Protein AF-A0A5K1A2X4-F1 (afdb_monomer)

Nearest PDB structures (foldseek):
  6ts2-assembly1_A  TM=3.085E-01  e=1.830E-01  Thermochaetoides thermophila DSM 1495
  6ts2-assembly3_C  TM=2.972E-01  e=2.287E-01  Thermochaetoides thermophila DSM 1495
  6ts2-assembly4_D  TM=2.929E-01  e=3.022E-01  Thermochaetoides thermophila DSM 1495
  6ts2-assembly2_B  TM=3.036E-01  e=5.275E-01  Thermochaetoides thermophila DSM 1495
  5grf-assembly1_B  TM=4.310E-01  e=3.919E+00  Homo sapiens

InterPro domains:
  IPR027944 Sieve element occlusion, C-terminal [PF14577] (2-160)
  IPR039299 Protein SIEVE ELEMENT OCCLUSION [PTHR33232] (1-159)

Sequence (164 aa):
EDEKHVCLFGGLDMGWIEEFTKKLEEVMRVAETNIQMLYLGVPQPSTPTGTQQIIDTLSKERIGESKVDIGLIGFFWTRLECMLHSLMQIRKKSAVQDKVTLLLTRGSSGRGWALLLKGNGKWFQGDGSALLSQLADFKSWKNEIPTKGFIDAIDASYERYFKQ

Solvent-accessible surface area (backbone atoms only — not comparable to full-atom values): 9083 Å² total; per-residue (Å²): 128,85,75,58,28,39,32,43,30,29,31,73,44,61,70,57,49,56,53,44,53,54,40,49,51,54,48,26,65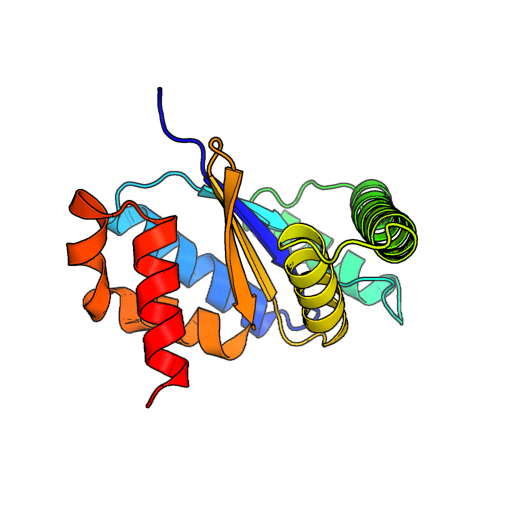,75,68,74,47,62,64,52,35,36,67,51,34,40,56,82,56,96,50,71,63,60,53,51,53,48,42,54,49,28,52,74,69,63,51,60,53,38,80,62,51,69,67,58,39,51,50,52,44,55,49,52,52,52,48,47,57,55,48,69,71,44,95,60,93,47,77,65,47,58,52,51,52,50,50,55,58,45,28,61,63,37,67,27,27,37,35,42,37,36,86,86,76,49,71,35,78,38,53,31,67,65,39,46,51,49,50,73,47,39,84,83,44,56,83,40,27,89,80,60,35,64,61,56,25,53,43,57,50,53,56,54,66,79,72,110

Radius of gyration: 15.8 Å; Cα contacts (8 Å, |Δi|>4): 212; chains: 1; bounding box: 40×31×40 Å

pLDDT: mean 86.55, std 9.82, range [42.47, 95.75]

Foldseek 3Di:
DQWEKEKEKAFLDLVLLVLLLVLVVVLCVVLVHDYQYDYLYAAPDPDPVSSVVSLVVCVVVVRGPSPDDNVNSNVVNVVLVVVLVVQVVPPDDDPSNVVSVVCNVLRHPRQMKMKMDTPVGQIDIDRRPLLSVLSVVCVVQSVCCVPQNDRRSSRVSSVVSVVD

Secondary structure (DSSP, 8-state):
----EEEEEE-S-HHHHHHHHHHHHHHHHHHT--EEEEE---SS-SSHHHHHHHHHHHHHHT-SS----HHHHHHHHHHHHHHHHHHHHSSS--HHHHHHHHHHHHHTTSS-EEEEEETTTEEEEEEHHHHHHHHHTHHHHGGGHHHH-HHHHHHHHHHHHTT-

Mean predicted aligned error: 5.49 Å

Structure (mmCIF, N/CA/C/O backbone):
data_AF-A0A5K1A2X4-F1
#
_entry.id   AF-A0A5K1A2X4-F1
#
loop_
_atom_site.group_PDB
_atom_site.id
_atom_site.type_symbol
_atom_site.label_atom_id
_atom_site.label_alt_id
_atom_site.label_comp_id
_atom_site.label_asym_id
_atom_site.label_entity_id
_atom_site.label_seq_id
_atom_site.pdbx_PDB_ins_code
_atom_site.Cartn_x
_atom_site.Cartn_y
_atom_site.Cartn_z
_atom_site.occupancy
_atom_site.B_iso_or_equiv
_atom_site.auth_seq_id
_atom_site.auth_comp_id
_atom_site.auth_asym_id
_atom_site.auth_atom_id
_atom_site.pdbx_PDB_model_num
ATOM 1 N N . GLU A 1 1 ? -9.091 -16.146 15.191 1.00 42.47 1 GLU A N 1
ATOM 2 C CA . GLU A 1 1 ? -7.758 -15.922 14.601 1.00 42.47 1 GLU A CA 1
ATOM 3 C C . GLU A 1 1 ? -7.619 -14.433 14.383 1.00 42.47 1 GLU A C 1
ATOM 5 O O . GLU A 1 1 ? -8.527 -13.857 13.794 1.00 42.47 1 GLU A O 1
ATOM 10 N N . ASP A 1 2 ? -6.564 -13.810 14.902 1.00 51.84 2 ASP A N 1
ATOM 11 C CA . ASP A 1 2 ? -6.290 -12.404 14.606 1.00 51.84 2 ASP A CA 1
ATOM 12 C C . ASP A 1 2 ? -6.122 -12.259 13.091 1.00 51.84 2 ASP A C 1
ATOM 14 O O . ASP A 1 2 ? -5.265 -12.909 12.484 1.00 51.84 2 ASP A O 1
ATOM 18 N N . GLU A 1 3 ? -6.994 -11.472 12.461 1.00 66.69 3 GLU A N 1
ATOM 19 C CA . GLU A 1 3 ? -6.970 -11.262 11.018 1.00 66.69 3 GLU A CA 1
ATOM 20 C C . GLU A 1 3 ? -5.670 -10.547 10.636 1.00 66.69 3 GLU A C 1
ATOM 22 O O . GLU A 1 3 ? -5.547 -9.329 10.763 1.00 66.69 3 GLU A O 1
ATOM 27 N N . LYS A 1 4 ? -4.676 -11.311 10.173 1.00 78.94 4 LYS A N 1
ATOM 28 C CA . LYS A 1 4 ? -3.405 -10.753 9.708 1.00 78.94 4 LYS A CA 1
ATOM 29 C C . LYS A 1 4 ? -3.635 -9.981 8.414 1.00 78.94 4 LYS A C 1
ATOM 31 O O . LYS A 1 4 ? -3.984 -10.567 7.384 1.00 78.94 4 LYS A O 1
ATOM 36 N N . HIS A 1 5 ? -3.426 -8.673 8.486 1.00 89.88 5 HIS A N 1
ATOM 37 C CA . HIS A 1 5 ? -3.414 -7.792 7.332 1.00 89.88 5 HIS A CA 1
ATOM 38 C C . HIS A 1 5 ? -1.967 -7.492 6.942 1.00 89.88 5 HIS A C 1
ATOM 40 O O . HIS A 1 5 ? -1.095 -7.338 7.797 1.00 89.88 5 HIS A O 1
ATOM 46 N N . VAL A 1 6 ? -1.713 -7.400 5.640 1.00 92.12 6 VAL A N 1
ATOM 47 C CA . VAL A 1 6 ? -0.402 -7.040 5.092 1.00 92.12 6 VAL A CA 1
ATOM 48 C C . VAL A 1 6 ? -0.580 -5.863 4.144 1.00 92.12 6 VAL A C 1
ATOM 50 O O . VAL A 1 6 ? -1.475 -5.879 3.305 1.00 92.12 6 VAL A O 1
ATOM 53 N N . CYS A 1 7 ? 0.267 -4.849 4.266 1.00 93.88 7 CYS A N 1
ATOM 54 C CA . CYS A 1 7 ? 0.373 -3.738 3.333 1.00 93.88 7 CYS A CA 1
ATOM 55 C C . CYS A 1 7 ? 1.686 -3.869 2.571 1.00 93.88 7 CYS A C 1
ATOM 57 O O . CYS A 1 7 ? 2.752 -3.674 3.146 1.00 93.88 7 CYS A O 1
ATOM 59 N N . LEU A 1 8 ? 1.619 -4.196 1.285 1.00 93.62 8 LEU A N 1
ATOM 60 C CA . LEU A 1 8 ? 2.763 -4.062 0.388 1.00 93.62 8 LEU A CA 1
ATOM 61 C C . LEU A 1 8 ? 2.710 -2.666 -0.218 1.00 93.62 8 LEU A C 1
ATOM 63 O O . LEU A 1 8 ? 1.673 -2.287 -0.751 1.00 93.62 8 LEU A O 1
ATOM 67 N N . PHE A 1 9 ? 3.786 -1.898 -0.160 1.00 93.94 9 PHE A N 1
ATOM 68 C CA . PHE A 1 9 ? 3.796 -0.539 -0.700 1.00 93.94 9 PHE A CA 1
ATOM 69 C C . PHE A 1 9 ? 5.126 -0.216 -1.364 1.00 93.94 9 PHE A C 1
ATOM 71 O O . PHE A 1 9 ? 6.130 -0.888 -1.135 1.00 93.94 9 PHE A O 1
ATOM 78 N N . GLY A 1 10 ? 5.152 0.816 -2.197 1.00 92.12 10 GLY A N 1
ATOM 79 C CA . GLY A 1 10 ? 6.381 1.216 -2.862 1.00 92.12 10 GLY A CA 1
ATOM 80 C C . GLY A 1 10 ? 6.243 2.489 -3.679 1.00 92.12 10 GLY A C 1
ATOM 81 O O . GLY A 1 10 ? 5.162 3.051 -3.795 1.00 92.12 10 GLY A O 1
ATOM 82 N N . GLY A 1 11 ? 7.356 2.966 -4.222 1.00 90.62 11 GLY A N 1
ATOM 83 C CA . GLY A 1 11 ? 7.480 4.262 -4.887 1.00 90.62 11 GLY A CA 1
ATOM 84 C C . GLY A 1 11 ? 8.915 4.767 -4.776 1.00 90.62 11 GLY A C 1
ATOM 85 O O . GLY A 1 11 ? 9.738 4.116 -4.141 1.00 90.62 11 GLY A O 1
ATOM 86 N N . LEU A 1 12 ? 9.225 5.902 -5.402 1.00 89.62 12 LEU A N 1
ATOM 87 C CA . LEU A 1 12 ? 10.534 6.562 -5.265 1.00 89.62 12 LEU A CA 1
ATOM 88 C C . LEU A 1 12 ? 10.442 7.924 -4.559 1.00 89.62 12 LEU A C 1
ATOM 90 O O . LEU A 1 12 ? 11.459 8.569 -4.324 1.00 89.62 12 LEU A O 1
ATOM 94 N N . ASP A 1 13 ? 9.228 8.359 -4.226 1.00 90.56 13 ASP A N 1
ATOM 95 C CA . ASP A 1 13 ? 8.967 9.598 -3.504 1.00 90.56 13 ASP A CA 1
ATOM 96 C C . ASP A 1 13 ? 8.993 9.339 -1.991 1.00 90.56 13 ASP A C 1
ATOM 98 O O . ASP A 1 13 ? 8.052 8.775 -1.431 1.00 90.56 13 ASP A O 1
ATOM 102 N N . MET A 1 14 ? 10.083 9.741 -1.331 1.00 89.00 14 MET A N 1
ATOM 103 C CA . MET A 1 14 ? 10.237 9.569 0.117 1.00 89.00 14 MET A CA 1
ATOM 104 C C . MET A 1 14 ? 9.195 10.369 0.912 1.00 89.00 14 MET A C 1
ATOM 106 O O . MET A 1 14 ? 8.684 9.867 1.908 1.00 89.00 14 MET A O 1
ATOM 110 N N . GLY A 1 15 ? 8.823 11.568 0.449 1.00 91.62 15 GLY A N 1
ATOM 111 C CA . GLY A 1 15 ? 7.817 12.386 1.127 1.00 91.62 15 GLY A CA 1
ATOM 112 C C . GLY A 1 15 ? 6.451 11.706 1.120 1.00 91.62 15 GLY A C 1
ATOM 113 O O . GLY A 1 15 ? 5.766 11.665 2.142 1.00 91.62 15 GLY A O 1
ATOM 114 N N . TRP A 1 16 ? 6.090 11.084 -0.007 1.00 93.38 16 TRP A N 1
ATOM 115 C CA . TRP A 1 16 ? 4.893 10.248 -0.070 1.00 93.38 16 TRP A CA 1
ATOM 116 C C . TRP A 1 16 ? 4.988 9.036 0.863 1.00 93.38 16 TRP A C 1
ATOM 118 O O . TRP A 1 16 ? 4.017 8.741 1.558 1.00 93.38 16 TRP A O 1
ATOM 128 N N . ILE A 1 17 ? 6.132 8.341 0.893 1.00 92.44 17 ILE A N 1
ATOM 129 C CA . ILE A 1 17 ? 6.324 7.152 1.737 1.00 92.44 17 ILE A CA 1
ATOM 130 C C . ILE A 1 17 ? 6.122 7.496 3.216 1.00 92.44 17 ILE A C 1
ATOM 132 O O . ILE A 1 17 ? 5.328 6.831 3.877 1.00 92.44 17 ILE A O 1
ATOM 136 N N . GLU A 1 18 ? 6.786 8.541 3.714 1.00 92.00 18 GLU A N 1
ATOM 137 C CA . GLU A 1 18 ? 6.687 8.978 5.112 1.00 92.00 18 GLU A CA 1
ATOM 138 C C . GLU A 1 18 ? 5.255 9.376 5.486 1.00 92.00 18 GLU A C 1
ATOM 140 O O . GLU A 1 18 ? 4.734 8.974 6.532 1.00 92.00 18 GLU A O 1
ATOM 145 N N . GLU A 1 19 ? 4.588 10.155 4.626 1.00 94.50 19 GLU A N 1
ATOM 146 C CA . GLU A 1 19 ? 3.218 10.593 4.889 1.00 94.50 19 GLU A CA 1
ATOM 147 C C . GLU A 1 19 ? 2.243 9.410 4.875 1.00 94.50 19 GLU A C 1
ATOM 149 O O . GLU A 1 19 ? 1.368 9.306 5.741 1.00 94.50 19 GLU A O 1
ATOM 154 N N . PHE A 1 20 ? 2.407 8.500 3.912 1.00 95.19 20 PHE A N 1
ATOM 155 C CA . PHE A 1 20 ? 1.582 7.309 3.773 1.00 95.19 20 PHE A CA 1
ATOM 156 C C . PHE A 1 20 ? 1.693 6.399 4.995 1.00 95.19 20 PHE A C 1
ATOM 158 O O . PHE A 1 20 ? 0.665 6.032 5.569 1.00 95.19 20 PHE A O 1
ATOM 165 N N . THR A 1 21 ? 2.911 6.053 5.419 1.00 94.06 21 THR A N 1
ATOM 166 C CA . THR A 1 21 ? 3.115 5.132 6.544 1.00 94.06 21 THR A CA 1
ATOM 167 C C . THR A 1 21 ? 2.610 5.735 7.843 1.00 94.06 21 THR A C 1
ATOM 169 O O . THR A 1 21 ? 1.889 5.065 8.579 1.00 94.06 21 THR A O 1
ATOM 172 N N . LYS A 1 22 ? 2.866 7.027 8.080 1.00 94.31 22 LYS A N 1
ATOM 173 C CA . LYS A 1 22 ? 2.354 7.731 9.260 1.00 94.31 22 LYS A CA 1
ATOM 174 C C . LYS A 1 22 ? 0.826 7.736 9.306 1.00 94.31 22 LYS A C 1
ATOM 176 O O . LYS A 1 22 ? 0.233 7.421 10.337 1.00 94.31 22 LYS A O 1
ATOM 181 N N . LYS A 1 23 ? 0.165 8.064 8.191 1.00 95.75 23 LYS A N 1
ATOM 182 C CA . LYS A 1 23 ? -1.304 8.046 8.129 1.00 95.75 23 LYS A CA 1
ATOM 183 C C . LYS A 1 23 ? -1.862 6.640 8.306 1.00 95.75 23 LYS A C 1
ATOM 185 O O . LYS A 1 23 ? -2.873 6.473 8.984 1.00 95.75 23 LYS A O 1
ATOM 190 N N . LEU A 1 24 ? -1.221 5.630 7.722 1.00 95.00 24 LEU A N 1
ATOM 191 C CA . LEU A 1 24 ? -1.661 4.250 7.883 1.00 95.00 24 LEU A CA 1
ATOM 192 C C . LEU A 1 24 ? -1.525 3.788 9.341 1.00 95.00 24 LEU A C 1
ATOM 194 O O . LEU A 1 24 ? -2.452 3.168 9.849 1.00 95.00 24 LEU A O 1
ATOM 198 N N . GLU A 1 25 ? -0.451 4.149 10.042 1.00 93.50 25 GLU A N 1
ATOM 199 C CA . GLU A 1 25 ? -0.281 3.875 11.477 1.00 93.50 25 GLU A CA 1
ATOM 200 C C . GLU A 1 25 ? -1.357 4.554 12.338 1.00 93.50 25 GLU A C 1
ATOM 202 O O . GLU A 1 25 ? -1.919 3.938 13.249 1.00 93.50 25 GLU A O 1
ATOM 207 N N . GLU A 1 26 ? -1.699 5.811 12.037 1.00 94.81 26 GLU A N 1
ATOM 208 C CA . GLU A 1 26 ? -2.797 6.518 12.707 1.00 94.81 26 GLU A CA 1
ATOM 209 C C . GLU A 1 26 ? -4.136 5.793 12.503 1.00 94.81 26 GLU A C 1
ATOM 211 O O . GLU A 1 26 ? -4.886 5.583 13.462 1.00 94.81 26 GLU A O 1
ATOM 216 N N . VAL A 1 27 ? -4.410 5.364 11.268 1.00 94.69 27 VAL A N 1
ATOM 217 C CA . VAL A 1 27 ? -5.592 4.571 10.912 1.00 94.69 27 VAL A CA 1
ATOM 218 C C . VAL A 1 27 ? -5.596 3.229 11.644 1.00 94.69 27 VAL A C 1
ATOM 220 O O . VAL A 1 27 ? -6.615 2.871 12.233 1.00 94.69 27 VAL A O 1
ATOM 223 N N . MET A 1 28 ? -4.468 2.515 11.672 1.00 91.94 28 MET A N 1
ATOM 224 C CA . MET A 1 28 ? -4.313 1.237 12.372 1.00 91.94 28 MET A CA 1
ATOM 225 C C . MET A 1 28 ? -4.642 1.358 13.857 1.00 91.94 28 MET A C 1
ATOM 227 O O . MET A 1 28 ? -5.390 0.542 14.393 1.00 91.94 28 MET A O 1
ATOM 231 N N . ARG A 1 29 ? -4.138 2.417 14.504 1.00 92.31 29 ARG A N 1
ATOM 232 C CA . ARG A 1 29 ? -4.387 2.688 15.922 1.00 92.31 29 ARG A CA 1
ATOM 233 C C . ARG A 1 29 ? -5.865 2.937 16.211 1.00 92.31 29 ARG A C 1
ATOM 235 O O . ARG A 1 29 ? -6.368 2.458 17.217 1.00 92.31 29 ARG A O 1
ATOM 242 N N . VAL A 1 30 ? -6.553 3.705 15.364 1.00 92.94 30 VAL A N 1
ATOM 243 C CA . VAL A 1 30 ? -7.971 4.049 15.580 1.00 92.94 30 VAL A CA 1
ATOM 244 C C . VAL A 1 30 ? -8.903 2.899 15.197 1.00 92.94 30 VAL A C 1
ATOM 246 O O . VAL A 1 30 ? -9.941 2.727 15.825 1.00 92.94 30 VAL A O 1
ATOM 249 N N . ALA A 1 31 ? -8.554 2.128 14.168 1.00 90.31 31 ALA A N 1
ATOM 250 C CA . ALA A 1 31 ? -9.322 0.969 13.723 1.00 90.31 31 ALA A CA 1
ATOM 251 C C . ALA A 1 31 ? -9.039 -0.302 14.541 1.00 90.31 31 ALA A C 1
ATOM 253 O O . ALA A 1 31 ? -9.646 -1.330 14.254 1.00 90.31 31 ALA A O 1
ATOM 254 N N . GLU A 1 32 ? -8.099 -0.246 15.493 1.00 89.88 32 GLU A N 1
ATOM 255 C CA . GLU A 1 32 ? -7.621 -1.397 16.273 1.00 89.88 32 GLU A CA 1
ATOM 256 C C . GLU A 1 32 ? -7.214 -2.581 15.374 1.00 89.88 32 GLU A C 1
ATOM 258 O O . GLU A 1 32 ? -7.456 -3.746 15.682 1.00 89.88 32 GLU A O 1
ATOM 263 N N . THR A 1 33 ? -6.593 -2.276 14.229 1.00 86.31 33 THR A N 1
ATOM 264 C CA . THR A 1 33 ? -6.152 -3.281 13.255 1.00 86.31 33 THR A CA 1
ATOM 265 C C . THR A 1 33 ? -4.636 -3.398 13.233 1.00 86.31 33 THR A C 1
ATOM 267 O O . THR A 1 33 ? -3.910 -2.410 13.354 1.00 86.31 33 THR A O 1
ATOM 270 N N . ASN A 1 34 ? -4.150 -4.622 13.047 1.00 87.81 34 ASN A N 1
ATOM 271 C CA . ASN A 1 34 ? -2.732 -4.905 12.905 1.00 87.81 34 ASN A CA 1
ATOM 272 C C . ASN A 1 34 ? -2.406 -5.177 11.431 1.00 87.81 34 ASN A C 1
ATOM 274 O O . ASN A 1 34 ? -2.836 -6.190 10.872 1.00 87.81 34 ASN A O 1
ATOM 278 N N . ILE A 1 35 ? -1.658 -4.262 10.811 1.00 90.94 35 ILE A N 1
ATOM 279 C CA . ILE A 1 35 ? -1.236 -4.337 9.414 1.00 90.94 35 ILE A CA 1
ATOM 280 C C . ILE A 1 35 ? 0.290 -4.345 9.369 1.00 90.94 35 ILE A C 1
ATOM 282 O O . ILE A 1 35 ? 0.945 -3.372 9.734 1.00 90.94 35 ILE A O 1
ATOM 286 N N . GLN A 1 36 ? 0.864 -5.436 8.874 1.00 90.69 36 GLN A N 1
ATOM 287 C CA . GLN A 1 36 ? 2.300 -5.534 8.638 1.00 90.69 36 GLN A CA 1
ATOM 288 C C . GLN A 1 36 ? 2.648 -4.799 7.341 1.00 90.69 36 GLN A C 1
ATOM 290 O O . GLN A 1 36 ? 2.165 -5.169 6.272 1.00 90.69 36 GLN A O 1
ATOM 295 N N . MET A 1 37 ? 3.464 -3.750 7.423 1.00 91.94 37 MET A N 1
ATOM 296 C CA . MET A 1 37 ? 3.863 -2.947 6.264 1.00 91.94 37 MET A CA 1
ATOM 297 C C . MET A 1 37 ? 5.191 -3.451 5.687 1.00 91.94 37 MET A C 1
ATOM 299 O O . MET A 1 37 ? 6.178 -3.500 6.414 1.00 91.94 37 MET A O 1
ATOM 303 N N . LEU A 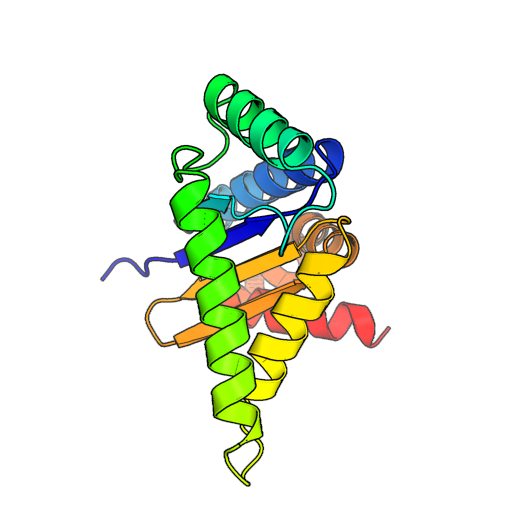1 38 ? 5.237 -3.781 4.394 1.00 91.31 38 LEU A N 1
ATOM 304 C CA . LEU A 1 38 ? 6.447 -4.184 3.672 1.00 91.31 38 LEU A CA 1
ATOM 305 C C . LEU A 1 38 ? 6.684 -3.280 2.461 1.00 91.31 38 LEU A C 1
ATOM 307 O O . LEU A 1 38 ? 5.833 -3.166 1.576 1.00 91.31 38 LEU A O 1
ATOM 311 N N . TYR A 1 39 ? 7.872 -2.685 2.405 1.00 91.75 39 TYR A N 1
ATOM 312 C CA . TYR A 1 39 ? 8.298 -1.873 1.272 1.00 91.75 39 TYR A CA 1
ATOM 313 C C . TYR A 1 39 ? 8.855 -2.753 0.145 1.00 91.75 39 TYR A C 1
ATOM 315 O O . TYR A 1 39 ? 9.767 -3.547 0.365 1.00 91.75 39 TYR A O 1
ATOM 323 N N . LEU A 1 40 ? 8.321 -2.587 -1.068 1.00 90.56 40 LEU A N 1
ATOM 324 C CA . LEU A 1 40 ? 8.696 -3.321 -2.283 1.00 90.56 40 LEU A CA 1
ATOM 325 C C . LEU A 1 40 ? 9.152 -2.401 -3.430 1.00 90.56 40 LEU A C 1
ATOM 327 O O . LEU A 1 40 ? 9.373 -2.871 -4.543 1.00 90.56 40 LEU A O 1
ATOM 331 N N . GLY A 1 41 ? 9.307 -1.096 -3.191 1.00 89.31 41 GLY A N 1
ATOM 332 C CA . GLY A 1 41 ? 9.837 -0.160 -4.187 1.00 89.31 41 GLY A CA 1
ATOM 333 C C . GLY A 1 41 ? 9.045 -0.121 -5.496 1.00 89.31 41 GLY A C 1
ATOM 334 O O . GLY A 1 41 ? 7.814 -0.086 -5.494 1.00 89.31 41 GLY A O 1
ATOM 335 N N . VAL A 1 42 ? 9.749 -0.086 -6.624 1.00 87.25 42 VAL A N 1
ATOM 336 C CA . VAL A 1 42 ? 9.152 -0.036 -7.968 1.00 87.25 42 VAL A CA 1
ATOM 337 C C . VAL A 1 42 ? 9.613 -1.230 -8.812 1.00 87.25 42 VAL A C 1
ATOM 339 O O . VAL A 1 42 ? 10.717 -1.733 -8.581 1.00 87.25 42 VAL A O 1
ATOM 342 N N . PRO A 1 43 ? 8.817 -1.684 -9.801 1.00 81.94 43 PRO A N 1
ATOM 343 C CA . PRO A 1 43 ? 9.272 -2.666 -10.777 1.00 81.94 43 PRO A CA 1
ATOM 344 C C . PRO A 1 43 ? 10.488 -2.118 -11.526 1.00 81.94 43 PRO A C 1
ATOM 346 O O . PRO A 1 43 ? 10.427 -0.991 -12.013 1.00 81.94 43 PRO A O 1
ATOM 349 N N . GLN A 1 44 ? 11.560 -2.912 -11.615 1.00 70.75 44 GLN A N 1
ATOM 350 C CA . GLN A 1 44 ? 12.773 -2.621 -12.396 1.00 70.75 44 GLN A CA 1
ATOM 351 C C . GLN A 1 44 ? 13.206 -1.140 -12.325 1.00 70.75 44 GLN A C 1
ATOM 353 O O . GLN A 1 44 ? 13.035 -0.395 -13.294 1.00 70.75 44 GLN A O 1
ATOM 358 N N . PRO A 1 45 ? 13.737 -0.673 -11.180 1.00 61.59 45 PRO A N 1
ATOM 359 C CA . PRO A 1 45 ? 14.080 0.733 -11.014 1.00 61.59 45 PRO A CA 1
ATOM 360 C C . PRO A 1 45 ? 15.103 1.167 -12.071 1.00 61.59 45 PRO A C 1
ATOM 362 O O . PRO A 1 45 ? 16.126 0.511 -12.267 1.00 61.59 45 PRO A O 1
ATOM 365 N N . SER A 1 46 ? 14.851 2.305 -12.725 1.00 56.34 46 SER A N 1
ATOM 366 C CA . SER A 1 46 ? 15.762 2.898 -13.719 1.00 56.34 46 SER A CA 1
ATOM 367 C C . SER A 1 46 ? 17.146 3.211 -13.138 1.00 56.34 46 SER A C 1
ATOM 369 O O . SER A 1 46 ? 18.134 3.245 -13.870 1.00 56.34 46 SER A O 1
ATOM 371 N N . THR A 1 47 ? 17.230 3.390 -11.816 1.00 58.38 47 THR A N 1
ATOM 372 C CA . THR A 1 47 ? 18.475 3.426 -11.049 1.00 58.38 47 THR A CA 1
ATOM 373 C C . THR A 1 47 ? 18.352 2.522 -9.811 1.00 58.38 47 THR A C 1
ATOM 375 O O . THR A 1 47 ? 17.533 2.790 -8.928 1.00 58.38 47 THR A O 1
ATOM 378 N N . PRO A 1 48 ? 19.175 1.462 -9.677 1.00 63.38 48 PRO A N 1
ATOM 379 C CA . PRO A 1 48 ? 19.172 0.598 -8.488 1.00 63.38 48 PRO A CA 1
ATOM 380 C C . PRO A 1 48 ? 19.380 1.374 -7.175 1.00 63.38 48 PRO A C 1
ATOM 382 O O . PRO A 1 48 ? 18.876 0.991 -6.120 1.00 63.38 48 PRO A O 1
ATOM 385 N N . THR A 1 49 ? 20.084 2.506 -7.255 1.00 65.75 49 THR A N 1
ATOM 386 C CA . THR A 1 49 ? 20.453 3.359 -6.124 1.00 65.75 49 THR A CA 1
ATOM 387 C C . THR A 1 49 ? 19.251 3.974 -5.407 1.00 65.75 49 THR A C 1
ATOM 389 O O . THR A 1 49 ? 19.281 4.081 -4.186 1.00 65.75 49 THR A O 1
ATOM 392 N N . GLY A 1 50 ? 18.182 4.347 -6.123 1.00 78.62 50 GLY A N 1
ATOM 393 C CA . GLY A 1 50 ? 17.038 5.039 -5.513 1.00 78.62 50 GLY A CA 1
ATOM 394 C C . GLY A 1 50 ? 16.245 4.152 -4.549 1.00 78.62 50 GLY A C 1
ATOM 395 O O . GLY A 1 50 ? 15.911 4.567 -3.445 1.00 78.62 50 GLY A O 1
ATOM 396 N N . THR A 1 51 ? 16.003 2.891 -4.926 1.00 81.94 51 THR A N 1
ATOM 397 C CA . THR A 1 51 ? 15.302 1.937 -4.046 1.00 81.94 51 THR A CA 1
ATOM 398 C C . THR A 1 51 ? 16.153 1.578 -2.827 1.00 81.94 51 THR A C 1
ATOM 400 O O . THR A 1 51 ? 15.620 1.533 -1.721 1.00 81.94 51 THR A O 1
ATOM 403 N N . GLN A 1 52 ? 17.467 1.387 -3.002 1.00 84.06 52 GLN A N 1
ATOM 404 C CA . GLN A 1 52 ? 18.370 1.087 -1.887 1.00 84.06 52 GLN A CA 1
ATOM 405 C C . GLN A 1 52 ? 18.454 2.245 -0.883 1.00 84.06 52 GLN A C 1
ATOM 407 O O . GLN A 1 52 ? 18.362 2.013 0.317 1.00 84.06 52 GLN A O 1
ATOM 412 N N . GLN A 1 53 ? 18.558 3.490 -1.359 1.00 86.56 53 GLN A N 1
ATOM 413 C CA . GLN A 1 53 ? 18.577 4.674 -0.492 1.00 86.56 53 GLN A CA 1
ATOM 414 C C . GLN A 1 53 ? 17.319 4.770 0.376 1.00 86.56 53 GLN A C 1
ATOM 416 O O . GLN A 1 53 ? 17.417 5.061 1.565 1.00 86.56 53 GLN A O 1
ATOM 421 N N . ILE A 1 54 ? 16.149 4.476 -0.195 1.00 88.44 54 ILE A N 1
ATOM 422 C CA . ILE A 1 54 ? 14.893 4.449 0.559 1.00 88.44 54 ILE A CA 1
ATOM 423 C C . ILE A 1 54 ? 14.917 3.331 1.608 1.00 88.44 54 ILE A C 1
ATOM 425 O O . ILE A 1 54 ? 14.606 3.593 2.764 1.00 88.44 54 ILE A O 1
ATOM 429 N N . ILE A 1 55 ? 15.337 2.109 1.254 1.00 86.81 55 ILE A N 1
ATOM 430 C CA . ILE A 1 55 ? 15.447 0.989 2.211 1.00 86.81 55 ILE A CA 1
ATOM 431 C C . ILE A 1 55 ? 16.359 1.353 3.391 1.00 86.81 55 ILE A C 1
ATOM 433 O O . ILE A 1 55 ? 16.021 1.073 4.547 1.00 86.81 55 ILE A O 1
ATOM 437 N N . ASP A 1 56 ? 17.490 2.001 3.111 1.00 87.00 56 ASP A N 1
ATOM 438 C CA . ASP A 1 56 ? 18.444 2.437 4.130 1.00 87.00 56 ASP A CA 1
ATOM 439 C C . ASP A 1 56 ? 17.823 3.481 5.070 1.00 87.00 56 ASP A C 1
ATOM 441 O O . ASP A 1 56 ? 18.019 3.409 6.287 1.00 87.00 56 ASP A O 1
ATOM 445 N N . THR A 1 57 ? 17.053 4.432 4.532 1.00 86.88 57 THR A N 1
ATOM 446 C CA . THR A 1 57 ? 16.326 5.439 5.322 1.00 86.88 57 THR A CA 1
ATOM 447 C C . THR A 1 57 ? 15.229 4.799 6.169 1.00 86.88 57 THR A C 1
ATOM 449 O O . THR A 1 57 ? 15.232 4.967 7.388 1.00 86.88 57 THR A O 1
ATOM 452 N N . LEU A 1 58 ? 14.364 3.969 5.575 1.00 86.62 58 LEU A N 1
ATOM 453 C CA . LEU A 1 58 ? 13.288 3.276 6.296 1.00 86.62 58 LEU A CA 1
ATOM 454 C C . LEU A 1 58 ? 13.835 2.403 7.433 1.00 86.62 58 LEU A C 1
ATOM 456 O O . LEU A 1 58 ? 13.248 2.340 8.511 1.00 86.62 58 LEU A O 1
ATOM 460 N N . SER A 1 59 ? 14.996 1.777 7.224 1.00 85.06 59 SER A N 1
ATOM 461 C CA . SER A 1 59 ? 15.673 0.974 8.248 1.00 85.06 59 SER A CA 1
ATOM 462 C C . SER A 1 59 ? 16.246 1.797 9.394 1.00 85.06 59 SER A C 1
ATOM 464 O O . SER A 1 59 ? 16.204 1.347 10.542 1.00 85.06 59 SER A O 1
ATOM 466 N N . LYS A 1 60 ? 16.752 3.002 9.118 1.00 85.19 60 LYS A N 1
ATOM 467 C CA . LYS A 1 60 ? 17.193 3.938 10.162 1.00 85.19 60 LYS A CA 1
ATOM 468 C C . LYS A 1 60 ? 16.010 4.465 10.973 1.00 85.19 60 LYS A C 1
ATOM 470 O O . LYS A 1 60 ? 16.110 4.560 12.194 1.00 85.19 60 LYS A O 1
ATOM 475 N N . GLU A 1 61 ? 14.902 4.758 10.304 1.00 82.69 61 GLU A N 1
ATOM 476 C CA . GLU A 1 61 ? 13.715 5.382 10.899 1.00 82.69 61 GLU A CA 1
ATOM 477 C C . GLU A 1 61 ? 12.716 4.376 11.487 1.00 82.69 61 GLU A C 1
ATOM 479 O O . GLU A 1 61 ? 11.797 4.768 12.200 1.00 82.69 61 GLU A O 1
ATOM 484 N N . ARG A 1 62 ? 12.935 3.070 11.267 1.00 78.06 62 ARG A N 1
ATOM 485 C CA . ARG A 1 62 ? 12.072 1.962 11.723 1.00 78.06 62 ARG A CA 1
ATOM 486 C C . ARG A 1 62 ? 10.641 2.051 11.183 1.00 78.06 62 ARG A C 1
ATOM 488 O O . ARG A 1 62 ? 9.694 1.679 11.873 1.00 78.06 62 ARG A O 1
ATOM 495 N N . ILE A 1 63 ? 10.499 2.523 9.949 1.00 73.75 63 ILE A N 1
ATOM 496 C CA . ILE A 1 63 ? 9.210 2.632 9.267 1.00 73.75 63 ILE A CA 1
ATOM 497 C C . ILE A 1 63 ? 8.860 1.275 8.638 1.00 73.75 63 ILE A C 1
ATOM 499 O O . ILE A 1 63 ? 9.522 0.821 7.701 1.00 73.75 63 ILE A O 1
ATOM 503 N N . GLY A 1 64 ? 7.806 0.630 9.149 1.00 67.25 64 GLY A N 1
ATOM 504 C CA . GLY A 1 64 ? 7.369 -0.701 8.707 1.00 67.25 64 GLY A CA 1
ATOM 505 C C . GLY A 1 64 ? 8.401 -1.816 8.939 1.00 67.25 64 GLY A C 1
ATOM 506 O O . GLY A 1 64 ? 9.404 -1.649 9.634 1.00 67.25 64 GLY A O 1
ATOM 507 N N . GLU A 1 65 ? 8.172 -2.987 8.339 1.00 64.50 65 GLU A N 1
ATOM 508 C CA . GLU A 1 65 ? 9.190 -4.036 8.239 1.00 64.50 65 GLU A CA 1
ATOM 509 C C . GLU A 1 65 ? 10.136 -3.725 7.075 1.00 64.50 65 GLU A C 1
ATOM 511 O O . GLU A 1 65 ? 10.090 -4.316 5.998 1.00 64.50 65 GLU A O 1
ATOM 516 N N . SER A 1 66 ? 11.028 -2.767 7.303 1.00 55.94 66 SER A N 1
ATOM 517 C CA . SER A 1 66 ? 12.005 -2.264 6.331 1.00 55.94 66 SER A CA 1
ATOM 518 C C . SER A 1 66 ? 13.140 -3.247 5.985 1.00 55.94 66 SER A C 1
ATOM 520 O 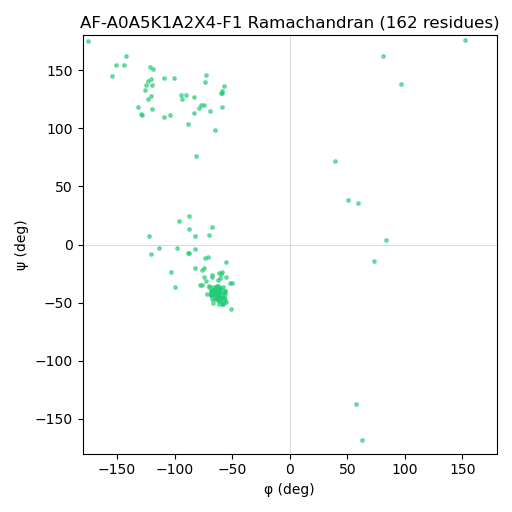O . SER A 1 66 ? 14.105 -2.869 5.327 1.00 55.94 66 SER A O 1
ATOM 522 N N .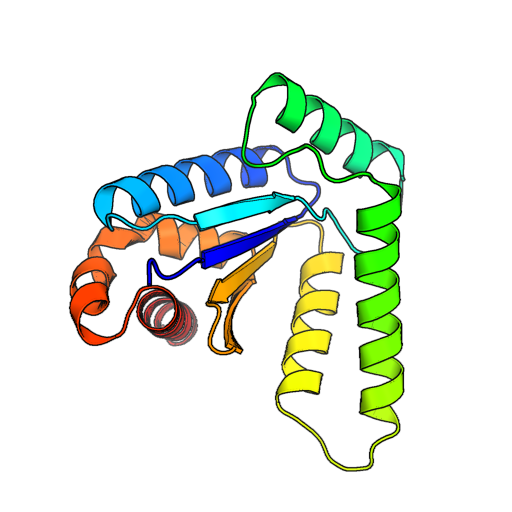 LYS A 1 67 ? 13.072 -4.504 6.443 1.00 62.12 67 LYS A N 1
ATOM 523 C CA . LYS A 1 67 ? 14.158 -5.500 6.348 1.00 62.12 67 LYS A CA 1
ATOM 524 C C . LYS A 1 67 ? 14.032 -6.442 5.147 1.00 62.12 67 LYS A C 1
ATOM 526 O O . LYS A 1 67 ? 14.592 -7.538 5.173 1.00 62.12 67 LYS A O 1
ATOM 531 N N . VAL A 1 68 ? 13.268 -6.070 4.124 1.00 70.81 68 VAL A N 1
ATOM 532 C CA . VAL A 1 68 ? 13.159 -6.904 2.923 1.00 70.81 68 VAL A CA 1
ATOM 533 C C . VAL A 1 68 ? 14.415 -6.709 2.080 1.00 70.81 68 VAL A C 1
ATOM 535 O O . VAL A 1 68 ? 14.729 -5.599 1.660 1.00 70.81 68 VAL A O 1
ATOM 538 N N . ASP A 1 69 ? 15.138 -7.802 1.851 1.00 80.94 69 ASP A N 1
ATOM 539 C CA . ASP A 1 69 ? 16.317 -7.825 0.990 1.00 80.94 69 ASP A CA 1
ATOM 540 C C . ASP A 1 69 ? 15.976 -7.338 -0.431 1.00 80.94 69 ASP A C 1
ATOM 542 O O . ASP A 1 69 ? 14.963 -7.733 -1.014 1.00 80.94 69 ASP A O 1
ATOM 546 N N . ILE A 1 70 ? 16.831 -6.490 -1.009 1.00 80.81 70 ILE A N 1
ATOM 547 C CA . ILE A 1 70 ? 16.590 -5.897 -2.332 1.00 80.81 70 ILE A CA 1
ATOM 548 C C . ILE A 1 70 ? 16.516 -6.955 -3.446 1.00 80.81 70 ILE A C 1
ATOM 550 O O . ILE A 1 70 ? 15.758 -6.796 -4.404 1.00 80.81 70 ILE A O 1
ATOM 554 N N . GLY A 1 71 ? 17.237 -8.070 -3.304 1.00 81.81 71 GLY A N 1
ATOM 555 C CA . GLY A 1 71 ? 17.132 -9.222 -4.193 1.00 81.81 71 GLY A CA 1
ATOM 556 C C . GLY A 1 71 ? 15.762 -9.895 -4.095 1.00 81.81 71 GLY A C 1
ATOM 557 O O . GLY A 1 71 ? 15.168 -10.221 -5.123 1.00 81.81 71 GLY A O 1
ATOM 558 N N . LEU A 1 72 ? 15.206 -10.032 -2.885 1.00 85.38 72 LEU A N 1
ATOM 559 C CA . LEU A 1 72 ? 13.836 -10.527 -2.685 1.00 85.38 72 LEU A CA 1
ATOM 560 C C . LEU A 1 72 ? 12.782 -9.596 -3.298 1.00 85.38 72 LEU A C 1
ATOM 562 O O . LEU A 1 72 ? 11.828 -10.087 -3.905 1.00 85.38 72 LEU A O 1
ATOM 566 N N . ILE A 1 73 ? 12.968 -8.276 -3.202 1.00 87.56 73 ILE A N 1
ATOM 567 C CA . ILE A 1 73 ? 12.107 -7.294 -3.882 1.00 87.56 73 ILE A CA 1
ATOM 568 C C . ILE A 1 73 ? 1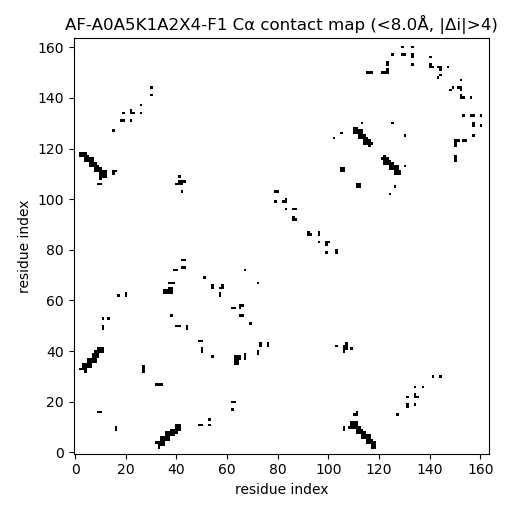2.178 -7.487 -5.403 1.00 87.56 73 ILE A C 1
ATOM 570 O O . ILE A 1 73 ? 11.147 -7.544 -6.073 1.00 87.56 73 ILE A O 1
ATOM 574 N N . GLY A 1 74 ? 13.383 -7.654 -5.955 1.00 88.00 74 GLY A N 1
ATOM 575 C CA . GLY A 1 74 ? 13.571 -7.956 -7.375 1.00 88.00 74 GLY A CA 1
ATOM 576 C C . GLY A 1 74 ? 12.837 -9.232 -7.797 1.00 88.00 74 GLY A C 1
ATOM 577 O O . GLY A 1 74 ? 12.075 -9.221 -8.763 1.00 88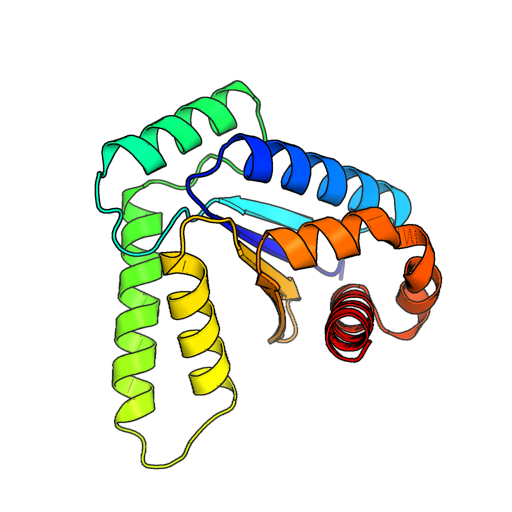.00 74 GLY A O 1
ATOM 578 N N . PHE A 1 75 ? 12.989 -10.321 -7.036 1.00 89.12 75 PHE A N 1
ATOM 579 C CA . PHE A 1 75 ? 12.282 -11.571 -7.312 1.00 89.12 75 PHE A CA 1
ATOM 580 C C . PHE A 1 75 ? 10.764 -11.421 -7.240 1.00 89.12 75 PHE A C 1
ATOM 582 O O . PHE A 1 75 ? 10.071 -12.014 -8.065 1.00 89.12 75 PHE A O 1
ATOM 589 N N . PHE A 1 76 ? 10.235 -10.634 -6.301 1.00 90.56 76 PHE A N 1
ATOM 590 C CA . PHE A 1 76 ? 8.802 -10.359 -6.219 1.00 90.56 76 PHE A CA 1
ATOM 591 C C . PHE A 1 76 ? 8.263 -9.783 -7.536 1.00 90.56 76 PHE A C 1
ATOM 593 O O . PHE A 1 76 ? 7.296 -10.315 -8.091 1.00 90.56 76 PHE A O 1
ATOM 600 N N . TRP A 1 77 ? 8.924 -8.760 -8.081 1.00 91.44 77 TRP A N 1
ATOM 601 C CA . TRP A 1 77 ? 8.509 -8.139 -9.339 1.00 91.44 77 TRP A CA 1
ATOM 602 C C . TRP A 1 77 ? 8.640 -9.086 -10.530 1.00 91.44 77 TRP A C 1
ATOM 604 O O . TRP A 1 77 ? 7.672 -9.257 -11.272 1.00 91.44 77 TRP A O 1
ATOM 614 N N . THR A 1 78 ? 9.764 -9.798 -10.651 1.00 91.62 78 THR A N 1
ATOM 615 C CA . THR A 1 78 ? 9.949 -10.815 -11.699 1.00 91.62 78 THR A CA 1
ATOM 616 C C . THR A 1 78 ? 8.848 -11.876 -11.651 1.00 91.62 78 THR A C 1
ATOM 618 O O . THR A 1 78 ? 8.322 -12.294 -12.682 1.00 91.62 78 THR A O 1
ATOM 621 N N . ARG A 1 79 ? 8.433 -12.309 -10.453 1.00 92.31 79 ARG A N 1
ATOM 622 C CA . ARG A 1 79 ? 7.342 -13.281 -10.302 1.00 92.31 79 ARG A CA 1
ATOM 623 C C . ARG A 1 79 ? 5.993 -12.725 -10.759 1.00 92.31 79 ARG A C 1
ATOM 625 O O . ARG A 1 79 ? 5.232 -13.486 -11.356 1.00 92.31 79 ARG A O 1
ATOM 632 N N . LEU A 1 80 ? 5.693 -11.449 -10.509 1.00 92.75 80 LEU A N 1
ATOM 633 C CA . LEU A 1 80 ? 4.468 -10.808 -11.005 1.00 92.75 80 LEU A CA 1
ATOM 634 C C . LEU A 1 80 ? 4.464 -10.685 -12.531 1.00 92.75 80 LEU A C 1
ATOM 636 O O . LEU A 1 80 ? 3.446 -10.975 -13.157 1.00 92.75 80 LEU A O 1
ATOM 640 N N . GLU A 1 81 ? 5.595 -10.331 -13.137 1.00 91.50 81 GLU A N 1
ATOM 641 C CA . GLU A 1 81 ? 5.742 -10.280 -14.595 1.00 91.50 81 GLU A CA 1
ATOM 642 C C . GLU A 1 81 ? 5.555 -11.665 -15.227 1.00 91.50 81 GLU A C 1
ATOM 644 O O . GLU A 1 81 ? 4.771 -11.825 -16.165 1.00 91.50 81 GLU A O 1
ATOM 649 N N . CYS A 1 82 ? 6.193 -12.699 -14.666 1.00 92.56 82 CYS A N 1
ATOM 650 C CA . CYS A 1 82 ? 5.991 -14.080 -15.107 1.00 92.56 82 CYS A CA 1
ATOM 651 C C . CYS A 1 82 ? 4.534 -14.537 -14.931 1.00 92.56 82 CYS A C 1
ATOM 653 O O . CYS A 1 82 ? 3.996 -15.229 -15.799 1.00 92.56 82 CYS A O 1
ATOM 655 N N . MET A 1 83 ? 3.881 -14.153 -13.826 1.00 92.19 83 MET A N 1
ATOM 656 C CA . MET A 1 83 ? 2.469 -14.455 -13.591 1.00 92.19 83 MET A CA 1
ATOM 657 C C . MET A 1 83 ? 1.590 -13.793 -14.652 1.00 92.19 83 MET A C 1
ATOM 659 O O . MET A 1 83 ? 0.746 -14.471 -15.233 1.00 92.19 83 MET A O 1
ATOM 663 N N . LEU A 1 84 ? 1.810 -12.510 -14.954 1.00 91.44 84 LEU A N 1
ATOM 664 C CA . LEU A 1 84 ? 1.072 -11.807 -15.999 1.00 91.44 84 LEU A CA 1
ATOM 665 C C . LEU A 1 84 ? 1.285 -12.465 -17.366 1.00 91.44 84 LEU A C 1
ATOM 667 O O . LEU A 1 84 ? 0.312 -12.718 -18.072 1.00 91.44 84 LEU A O 1
ATOM 671 N N . HIS A 1 85 ? 2.529 -12.799 -17.715 1.00 91.12 85 HIS A N 1
ATOM 672 C CA . HIS A 1 85 ? 2.846 -13.502 -18.956 1.00 91.12 85 HIS A CA 1
ATOM 673 C C . HIS A 1 85 ? 2.079 -14.827 -19.077 1.00 91.12 85 HIS A C 1
ATOM 675 O O . HIS A 1 85 ? 1.448 -15.084 -20.100 1.00 91.12 85 HIS A O 1
ATOM 681 N N . SER A 1 86 ? 2.061 -15.636 -18.013 1.00 91.38 86 SER A N 1
ATOM 682 C CA . SER A 1 86 ? 1.299 -16.890 -17.969 1.00 91.38 86 SER A CA 1
ATOM 683 C C . SER A 1 86 ? -0.213 -16.655 -18.094 1.00 91.38 86 SER A C 1
ATOM 685 O O . SER A 1 86 ? -0.882 -17.295 -18.904 1.00 91.38 86 SER A O 1
ATOM 687 N N . LEU A 1 87 ? -0.757 -15.678 -17.360 1.00 89.62 87 LEU A N 1
ATOM 688 C CA . LEU A 1 87 ? -2.181 -15.336 -17.405 1.00 89.62 87 LEU A CA 1
ATOM 689 C C . LEU A 1 87 ? -2.623 -14.848 -18.791 1.00 89.62 87 LEU A C 1
ATOM 691 O O . LEU A 1 87 ? -3.723 -15.184 -19.217 1.00 89.62 87 LEU A O 1
ATOM 695 N N . MET A 1 88 ? -1.774 -14.114 -19.518 1.00 87.81 88 MET A N 1
ATOM 696 C CA . MET A 1 88 ? -2.066 -13.659 -20.884 1.00 87.81 88 MET A CA 1
ATOM 697 C C . MET A 1 88 ? -2.142 -14.805 -21.903 1.00 87.81 88 MET A C 1
ATOM 699 O O . MET A 1 88 ? -2.838 -14.679 -22.909 1.00 87.81 88 MET A O 1
ATOM 703 N N . GLN A 1 89 ? -1.455 -15.925 -21.660 1.00 89.00 89 GLN A N 1
ATOM 704 C CA . GLN A 1 89 ? -1.536 -17.107 -22.526 1.00 89.00 89 GLN A CA 1
ATOM 705 C C . GLN A 1 89 ? -2.835 -17.899 -22.319 1.00 89.00 89 GLN A C 1
ATOM 707 O O . GLN A 1 89 ? -3.280 -18.627 -23.212 1.00 89.00 89 GLN A O 1
ATOM 712 N N . ILE A 1 90 ? -3.477 -17.745 -21.159 1.00 86.81 90 ILE A N 1
ATOM 713 C CA . ILE A 1 90 ? -4.775 -18.349 -20.879 1.00 86.81 90 ILE A CA 1
ATOM 714 C C . ILE A 1 90 ? -5.840 -17.558 -21.647 1.00 86.81 90 ILE A C 1
ATOM 716 O O . ILE A 1 90 ? -6.064 -16.378 -21.400 1.00 86.81 90 ILE A O 1
ATOM 720 N N . ARG A 1 91 ? -6.578 -18.217 -22.551 1.00 74.88 91 ARG A N 1
ATOM 721 C CA . ARG A 1 91 ? -7.636 -17.595 -23.385 1.00 74.88 91 ARG A CA 1
ATOM 722 C C . ARG A 1 91 ? -8.882 -17.129 -22.607 1.00 74.88 91 ARG A C 1
ATOM 724 O O . ARG A 1 91 ? -9.930 -16.884 -23.200 1.00 74.88 91 ARG A O 1
ATOM 731 N N . LYS A 1 92 ? -8.793 -17.026 -21.282 1.00 82.06 92 LYS A N 1
ATOM 732 C CA . LYS A 1 92 ? -9.865 -16.594 -20.389 1.00 82.06 92 LYS A CA 1
ATOM 733 C C . LYS A 1 92 ? -9.337 -15.484 -19.494 1.00 82.06 92 LYS A C 1
ATOM 735 O O . LYS A 1 92 ? -8.542 -15.734 -18.591 1.00 82.06 92 LYS A O 1
ATOM 740 N N . LYS A 1 93 ? -9.847 -14.275 -19.718 1.00 78.12 93 LYS A N 1
ATOM 741 C CA . LYS A 1 93 ? -9.562 -13.128 -18.863 1.00 78.12 93 LYS A CA 1
ATOM 742 C C . LYS A 1 93 ? -10.015 -13.427 -17.431 1.00 78.12 93 LYS A C 1
ATOM 744 O O . LYS A 1 93 ? -11.140 -13.881 -17.215 1.00 78.12 93 LYS A O 1
ATOM 749 N N . SER A 1 94 ? -9.135 -13.197 -16.462 1.00 84.75 94 SER A N 1
ATOM 750 C CA . SER A 1 94 ? -9.421 -13.405 -15.040 1.00 84.75 94 SER A CA 1
ATOM 751 C C . SER A 1 94 ? -9.289 -12.097 -14.263 1.00 84.75 94 SER A C 1
ATOM 753 O O . SER A 1 94 ? -8.474 -11.246 -14.608 1.00 84.75 94 SER A O 1
ATOM 755 N N . ALA A 1 95 ? -10.038 -11.958 -13.166 1.00 84.50 95 ALA A N 1
ATOM 756 C CA . ALA A 1 95 ? -9.901 -10.810 -12.2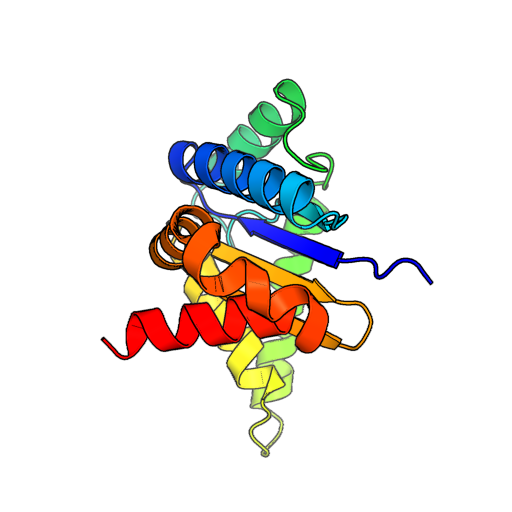65 1.00 84.50 95 ALA A CA 1
ATOM 757 C C . ALA A 1 95 ? -8.486 -10.700 -11.660 1.00 84.50 95 ALA A C 1
ATOM 759 O O . ALA A 1 95 ? -8.043 -9.614 -11.296 1.00 84.50 95 ALA A O 1
ATOM 760 N N . VAL A 1 96 ? -7.761 -11.822 -11.569 1.00 85.75 96 VAL A N 1
ATOM 761 C CA . VAL A 1 96 ? -6.356 -11.848 -11.140 1.00 85.75 96 VAL A CA 1
ATOM 762 C C . VAL A 1 96 ? -5.467 -11.161 -12.173 1.00 85.75 96 VAL A C 1
ATOM 764 O O . VAL A 1 96 ? -4.622 -10.361 -11.789 1.00 85.75 96 VAL A O 1
ATOM 767 N N . GLN A 1 97 ? -5.689 -11.406 -13.469 1.00 89.19 97 GLN A N 1
ATOM 768 C CA . GLN A 1 97 ? -4.941 -10.749 -14.544 1.00 89.19 97 GLN A CA 1
ATOM 769 C C . GLN A 1 97 ? -5.084 -9.228 -14.467 1.00 89.19 97 GLN A C 1
ATOM 771 O O . GLN A 1 97 ? -4.070 -8.541 -14.424 1.00 89.19 97 GLN A O 1
ATOM 776 N N . ASP A 1 98 ? -6.314 -8.712 -14.364 1.00 88.38 98 ASP A N 1
ATOM 777 C CA . ASP A 1 98 ? -6.560 -7.265 -14.271 1.00 88.38 98 ASP A CA 1
ATOM 778 C C . ASP A 1 98 ? -5.831 -6.639 -13.076 1.00 88.38 98 ASP A C 1
ATOM 780 O O . ASP A 1 98 ? -5.226 -5.573 -13.184 1.00 88.38 98 ASP A O 1
ATOM 784 N N . LYS A 1 99 ? -5.830 -7.332 -11.937 1.00 88.00 99 LYS A N 1
ATOM 785 C CA . LYS A 1 99 ? -5.227 -6.833 -10.702 1.00 88.00 99 LYS A CA 1
ATOM 786 C C . LYS A 1 99 ? -3.701 -6.918 -10.709 1.00 88.00 99 LYS A C 1
ATOM 788 O O . LYS A 1 99 ? -3.053 -6.025 -10.172 1.00 88.00 99 LYS A O 1
ATOM 793 N N . VAL A 1 100 ? -3.112 -7.936 -11.334 1.00 90.25 100 VAL A N 1
ATOM 794 C CA . VAL A 1 100 ? -1.655 -8.004 -11.545 1.00 90.25 100 VAL A CA 1
ATOM 795 C C . VAL A 1 100 ? -1.209 -6.928 -12.537 1.00 90.25 100 VAL A C 1
ATOM 797 O O . VAL A 1 100 ? -0.234 -6.226 -12.275 1.00 90.25 100 VAL A O 1
ATOM 800 N N . THR A 1 101 ? -1.943 -6.738 -13.638 1.00 91.00 101 THR A N 1
ATOM 801 C CA . THR A 1 101 ? -1.671 -5.666 -14.608 1.00 91.00 101 THR A CA 1
ATOM 802 C C . THR A 1 101 ? -1.741 -4.289 -13.953 1.00 91.00 101 THR A C 1
ATOM 804 O O . THR A 1 101 ? -0.848 -3.467 -14.162 1.00 91.00 101 THR A O 1
ATOM 807 N N . LEU A 1 102 ? -2.767 -4.036 -13.135 1.00 89.81 102 LEU A N 1
ATOM 808 C CA . LEU A 1 102 ? -2.931 -2.767 -12.430 1.00 89.81 102 LEU A CA 1
ATOM 809 C C . LEU A 1 102 ? -1.782 -2.499 -11.451 1.00 89.81 102 LEU A C 1
ATOM 811 O O . LEU A 1 102 ? -1.256 -1.386 -11.429 1.00 89.81 102 LEU A O 1
ATOM 815 N N . LEU A 1 103 ? -1.361 -3.517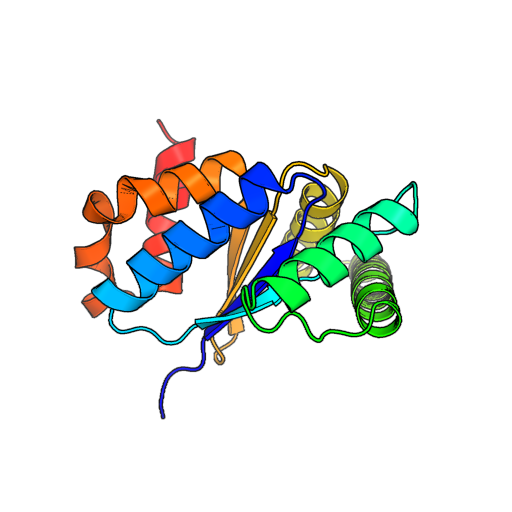 -10.696 1.00 90.69 103 LEU A N 1
ATOM 816 C CA . LEU A 1 103 ? -0.246 -3.415 -9.758 1.00 90.69 103 LEU A CA 1
ATOM 817 C C . LEU A 1 103 ? 1.067 -3.063 -10.467 1.00 90.69 103 LEU A C 1
ATOM 819 O O . LEU A 1 103 ? 1.744 -2.126 -10.055 1.00 90.69 103 LEU A O 1
ATOM 823 N N . LEU A 1 104 ? 1.398 -3.767 -11.555 1.00 90.56 104 LEU A N 1
ATOM 824 C CA . LEU A 1 104 ? 2.597 -3.485 -12.351 1.00 90.56 104 LEU A CA 1
ATOM 825 C C . LEU A 1 104 ? 2.549 -2.070 -12.947 1.00 90.56 104 LEU A C 1
ATOM 827 O O . LEU A 1 104 ? 3.511 -1.318 -12.828 1.00 90.56 104 LEU A O 1
ATOM 831 N N . THR A 1 105 ? 1.401 -1.670 -13.501 1.00 88.00 105 THR A N 1
ATOM 832 C CA . THR A 1 105 ? 1.220 -0.338 -14.103 1.00 88.00 105 THR A CA 1
ATOM 833 C C . THR A 1 105 ? 1.395 0.785 -13.078 1.00 88.00 105 THR A C 1
ATOM 835 O O . THR A 1 105 ? 2.104 1.757 -13.336 1.00 88.00 105 THR A O 1
ATOM 838 N N . ARG A 1 106 ? 0.770 0.664 -11.899 1.00 85.69 106 ARG A N 1
ATOM 839 C CA . ARG A 1 106 ? 0.886 1.662 -10.821 1.00 85.69 106 ARG A CA 1
ATOM 840 C C . ARG A 1 106 ? 2.291 1.697 -10.233 1.00 85.69 106 ARG A C 1
ATOM 842 O O . ARG A 1 106 ? 2.837 2.785 -10.037 1.00 85.69 106 ARG A O 1
ATOM 849 N N . GLY A 1 107 ? 2.885 0.523 -10.014 1.00 81.38 107 GLY A N 1
ATOM 850 C CA . GLY A 1 107 ? 4.240 0.372 -9.491 1.00 81.38 107 GLY A CA 1
ATOM 851 C C . GLY A 1 107 ? 5.284 1.094 -10.337 1.00 81.38 107 GLY A C 1
ATOM 852 O O . GLY A 1 107 ? 6.164 1.756 -9.793 1.00 81.38 107 GLY A O 1
ATOM 853 N N . SER A 1 108 ? 5.151 1.042 -11.663 1.00 81.94 108 SER A N 1
ATOM 854 C CA . SER A 1 108 ? 6.072 1.707 -12.591 1.00 81.94 108 SER A CA 1
ATOM 855 C C . SER A 1 108 ? 5.962 3.236 -12.615 1.00 81.94 108 SER A C 1
ATOM 857 O O . SER A 1 108 ? 6.819 3.888 -13.204 1.00 81.94 108 SER A O 1
ATOM 859 N N . SER A 1 109 ? 4.941 3.839 -11.994 1.00 79.44 109 SER A N 1
ATOM 860 C CA . SER A 1 109 ? 4.752 5.297 -12.029 1.00 79.44 109 SER A CA 1
ATOM 861 C C . SER A 1 109 ? 5.733 6.079 -11.149 1.00 79.44 109 SER A C 1
ATOM 863 O O . SER A 1 109 ? 5.881 7.284 -11.331 1.00 79.44 109 SER A O 1
ATOM 865 N N . GLY A 1 110 ? 6.356 5.430 -10.158 1.00 74.25 110 GLY A N 1
ATOM 866 C CA . GLY A 1 110 ? 7.241 6.071 -9.177 1.00 74.25 110 GLY A CA 1
ATOM 867 C C . GLY A 1 110 ? 6.543 6.939 -8.116 1.00 74.25 110 GLY A C 1
ATOM 868 O O . GLY A 1 110 ? 7.164 7.230 -7.096 1.00 74.25 110 GLY A O 1
ATOM 869 N N . ARG A 1 111 ? 5.259 7.289 -8.298 1.00 81.06 111 ARG A N 1
ATOM 870 C CA . ARG A 1 111 ? 4.482 8.248 -7.476 1.00 81.06 111 ARG A CA 1
ATOM 871 C C . ARG A 1 111 ? 3.888 7.682 -6.179 1.00 81.06 111 ARG A C 1
ATOM 873 O O . ARG A 1 111 ? 3.102 8.355 -5.521 1.00 81.06 111 ARG A O 1
ATOM 880 N N . GLY A 1 112 ? 4.238 6.450 -5.828 1.00 90.31 112 GLY A N 1
ATOM 881 C CA . GLY A 1 112 ? 3.656 5.752 -4.686 1.00 90.31 112 GLY A CA 1
ATOM 882 C C . GLY A 1 112 ? 2.512 4.820 -5.080 1.00 90.31 112 GLY A C 1
ATOM 883 O O . GLY A 1 112 ? 1.663 5.155 -5.906 1.00 90.31 112 GLY A O 1
ATOM 884 N N . TRP A 1 113 ? 2.481 3.635 -4.487 1.00 93.88 113 TRP A N 1
ATOM 885 C CA . TRP A 1 113 ? 1.407 2.657 -4.622 1.00 93.88 113 TRP A CA 1
ATOM 886 C C . TRP A 1 113 ? 1.321 1.821 -3.347 1.00 93.88 113 TRP A C 1
ATOM 888 O O . TRP A 1 113 ? 2.322 1.635 -2.650 1.00 93.88 113 TRP A O 1
ATOM 898 N N . ALA A 1 114 ? 0.140 1.276 -3.057 1.00 94.88 114 ALA A N 1
ATOM 899 C CA . ALA A 1 114 ? 0.012 0.256 -2.026 1.00 94.88 114 ALA A CA 1
ATOM 900 C C . ALA A 1 114 ? -1.030 -0.809 -2.368 1.00 94.88 114 ALA A C 1
ATOM 902 O O . ALA A 1 114 ? -1.998 -0.582 -3.101 1.00 94.88 114 ALA A O 1
ATOM 903 N N . LEU A 1 115 ? -0.815 -1.979 -1.789 1.00 94.00 115 LEU A N 1
ATOM 904 C CA . LEU A 1 115 ? -1.638 -3.161 -1.867 1.00 94.00 115 LEU A CA 1
ATOM 905 C C . LEU A 1 115 ? -1.902 -3.666 -0.450 1.00 94.00 115 LEU A C 1
ATOM 907 O O . LEU A 1 115 ? -1.002 -4.166 0.221 1.00 94.00 115 LEU A O 1
ATOM 911 N N . LEU A 1 116 ? -3.153 -3.573 -0.019 1.00 93.94 116 LEU A N 1
ATOM 912 C CA . LEU A 1 116 ? -3.607 -4.126 1.248 1.00 93.94 116 LEU A CA 1
ATOM 913 C C . LEU A 1 116 ? -4.180 -5.520 1.010 1.00 93.94 116 LEU A C 1
ATOM 915 O O . LEU A 1 116 ? -5.033 -5.707 0.145 1.00 93.94 116 LEU A O 1
ATOM 919 N N . LEU A 1 117 ? -3.711 -6.490 1.783 1.00 91.62 117 LEU A N 1
ATOM 920 C CA . LEU A 1 117 ? -4.061 -7.901 1.701 1.00 91.62 117 LEU A CA 1
ATOM 921 C C . LEU A 1 117 ? -4.662 -8.359 3.026 1.00 91.62 117 LEU A C 1
ATOM 923 O O . LEU A 1 117 ? -4.184 -7.991 4.100 1.00 91.62 117 LEU A O 1
ATOM 927 N N . LYS A 1 118 ? -5.663 -9.232 2.940 1.00 89.88 118 LYS A N 1
ATOM 928 C CA . LYS A 1 118 ? -6.220 -9.979 4.069 1.00 89.88 118 LYS A CA 1
ATOM 929 C C . LYS A 1 118 ? -6.138 -11.473 3.765 1.00 89.88 118 LYS A C 1
ATOM 931 O O . LYS A 1 118 ? -6.377 -11.892 2.633 1.00 89.88 118 LYS A O 1
ATOM 936 N N . GLY A 1 119 ? -5.816 -12.284 4.776 1.00 76.62 119 GLY A N 1
ATOM 937 C CA . GLY A 1 119 ? -5.495 -13.715 4.626 1.00 76.62 119 GLY A CA 1
ATOM 938 C C . GLY A 1 119 ? -6.544 -14.593 3.921 1.00 76.62 119 GLY A C 1
ATOM 939 O O . GLY A 1 119 ? -6.217 -15.683 3.468 1.00 76.62 119 GLY A O 1
ATOM 940 N N . ASN A 1 120 ? -7.781 -14.119 3.758 1.00 78.31 120 ASN A N 1
ATOM 941 C CA . ASN A 1 120 ? -8.845 -14.803 3.015 1.00 78.31 120 ASN A CA 1
ATOM 942 C C . ASN A 1 120 ? -8.866 -14.487 1.502 1.00 78.31 120 ASN A C 1
ATOM 944 O O . ASN A 1 120 ? -9.860 -14.764 0.833 1.00 78.31 120 ASN A O 1
ATOM 948 N N . GLY A 1 121 ? -7.806 -13.877 0.961 1.00 79.12 121 GLY A N 1
ATOM 949 C CA . GLY A 1 121 ? -7.687 -13.540 -0.462 1.00 79.12 121 GLY A CA 1
ATOM 950 C C . GLY A 1 121 ? -8.354 -12.220 -0.861 1.00 79.12 121 GLY A C 1
ATOM 951 O O . GLY A 1 121 ? -8.360 -11.870 -2.044 1.00 79.12 121 GLY A O 1
ATOM 952 N N . LYS A 1 122 ? -8.897 -11.462 0.102 1.00 86.94 122 LYS A N 1
ATOM 953 C CA . LYS A 1 122 ? -9.343 -10.086 -0.142 1.00 86.94 122 LYS A CA 1
ATOM 954 C C . LYS A 1 122 ? -8.142 -9.166 -0.278 1.00 86.94 122 LYS A C 1
ATOM 956 O O . LYS A 1 122 ? -7.164 -9.275 0.462 1.00 86.94 122 LYS A O 1
ATOM 961 N N . TRP A 1 123 ? -8.242 -8.247 -1.227 1.00 89.69 123 TRP A N 1
ATOM 962 C CA . TRP A 1 123 ? -7.189 -7.289 -1.499 1.00 89.69 123 TRP A CA 1
ATOM 963 C C . TRP A 1 123 ? -7.714 -6.017 -2.134 1.00 89.69 123 TRP A C 1
ATOM 965 O O . TRP A 1 123 ? -8.620 -6.062 -2.969 1.00 89.69 123 TRP A O 1
ATOM 975 N N . PHE A 1 124 ? -7.077 -4.918 -1.756 1.00 92.62 124 PHE A N 1
ATOM 976 C CA . PHE A 1 124 ? -7.339 -3.568 -2.218 1.00 92.62 124 PHE A CA 1
ATOM 977 C C . PHE A 1 124 ? -6.044 -2.966 -2.771 1.00 92.62 124 PHE A C 1
ATOM 979 O O . PHE A 1 124 ? -4.988 -3.116 -2.159 1.00 92.62 124 PHE A O 1
ATOM 986 N N . GLN A 1 125 ? -6.124 -2.272 -3.908 1.00 91.94 125 GLN A N 1
ATOM 987 C CA . GLN A 1 125 ? -4.989 -1.580 -4.523 1.00 91.94 125 GLN A CA 1
ATOM 988 C C . GLN A 1 125 ? -5.279 -0.087 -4.636 1.00 91.94 125 GLN A C 1
ATOM 990 O O . GLN A 1 125 ? -6.255 0.300 -5.284 1.00 91.94 125 GLN A O 1
ATOM 995 N N . GLY A 1 126 ? -4.371 0.744 -4.132 1.00 91.25 126 GLY A N 1
ATOM 996 C CA . GLY A 1 126 ? -4.452 2.197 -4.236 1.00 91.25 126 GLY A CA 1
ATOM 997 C C . GLY A 1 126 ? -3.264 2.801 -4.983 1.00 91.25 126 GLY A C 1
ATOM 998 O O . GLY A 1 126 ? -2.117 2.405 -4.781 1.00 91.25 126 GLY A O 1
ATOM 999 N N . ASP A 1 127 ? -3.558 3.766 -5.852 1.00 91.12 127 ASP A N 1
ATOM 1000 C CA . ASP A 1 127 ? -2.584 4.735 -6.369 1.00 91.12 127 ASP A CA 1
ATOM 1001 C C . ASP A 1 127 ? -2.207 5.754 -5.282 1.00 91.12 127 ASP A C 1
ATOM 1003 O O . ASP A 1 127 ? -3.058 6.109 -4.461 1.00 91.12 127 ASP A O 1
ATOM 1007 N N . GLY A 1 128 ? -0.953 6.212 -5.278 1.00 89.38 128 GLY A N 1
ATOM 1008 C CA . GLY A 1 128 ? -0.346 6.952 -4.175 1.00 89.38 128 GLY A CA 1
ATOM 1009 C C . GLY A 1 128 ? -1.153 8.147 -3.669 1.00 89.38 128 GLY A C 1
ATOM 1010 O O . GLY A 1 128 ? -1.485 8.195 -2.482 1.00 89.38 128 GLY A O 1
ATOM 1011 N N . SER A 1 129 ? -1.507 9.100 -4.533 1.00 89.81 129 SER A N 1
ATOM 1012 C CA . SER A 1 129 ? -2.172 10.344 -4.106 1.00 89.81 129 SER A CA 1
ATOM 1013 C C . SER A 1 129 ? -3.624 10.119 -3.673 1.00 89.81 129 SER A C 1
ATOM 1015 O O . SER A 1 129 ? -4.076 10.635 -2.646 1.00 89.81 129 SER A O 1
ATOM 1017 N N . ALA A 1 130 ? -4.357 9.298 -4.425 1.00 91.19 130 ALA A N 1
ATOM 1018 C CA . ALA A 1 130 ? -5.735 8.951 -4.107 1.00 91.19 130 ALA A CA 1
ATOM 1019 C C . ALA A 1 130 ? -5.822 8.144 -2.803 1.00 91.19 130 ALA A C 1
ATOM 1021 O O . ALA A 1 130 ? -6.714 8.374 -1.988 1.00 91.19 130 ALA A O 1
ATOM 1022 N N . LEU A 1 131 ? -4.880 7.226 -2.569 1.00 92.38 131 LEU A N 1
ATOM 1023 C CA . LEU A 1 131 ? -4.859 6.422 -1.351 1.00 92.38 131 LEU A CA 1
ATOM 1024 C C . LEU A 1 131 ? -4.539 7.279 -0.130 1.00 92.38 131 LEU A C 1
ATOM 1026 O O . LEU A 1 131 ? -5.206 7.167 0.894 1.00 92.38 131 LEU A O 1
ATOM 1030 N N . LEU A 1 132 ? -3.567 8.177 -0.255 1.00 93.62 132 LEU A N 1
ATOM 1031 C CA . LEU A 1 132 ? -3.221 9.116 0.804 1.00 93.62 132 LEU A CA 1
ATOM 1032 C C . LEU A 1 132 ? -4.408 10.019 1.175 1.00 93.62 132 LEU A C 1
ATOM 1034 O O . LEU A 1 132 ? -4.642 10.286 2.355 1.00 93.62 132 LEU A O 1
ATOM 1038 N N . SER A 1 133 ? -5.198 10.420 0.173 1.00 93.00 133 SER A N 1
ATOM 1039 C CA . SER A 1 133 ? -6.453 11.152 0.371 1.00 93.00 133 SER A CA 1
ATOM 1040 C C . SER A 1 133 ? -7.490 10.308 1.123 1.00 93.00 133 SER A C 1
ATOM 1042 O O . SER A 1 133 ? -8.123 10.808 2.048 1.00 93.00 133 SER A O 1
ATOM 1044 N N . GLN A 1 134 ? -7.622 9.015 0.804 1.00 93.88 134 GLN A N 1
ATOM 1045 C CA . GLN A 1 134 ? -8.532 8.110 1.520 1.00 93.88 134 GLN A CA 1
ATOM 1046 C C . GLN A 1 134 ? -8.127 7.845 2.971 1.00 93.88 134 GLN A C 1
ATOM 1048 O O . GLN A 1 134 ? -8.996 7.732 3.836 1.00 93.88 134 GLN A O 1
ATOM 1053 N N . LEU A 1 135 ? -6.827 7.755 3.256 1.00 94.81 135 LEU A N 1
ATOM 1054 C CA . LEU A 1 135 ? -6.345 7.643 4.633 1.00 94.81 135 LEU A CA 1
ATOM 1055 C C . LEU A 1 135 ? -6.552 8.954 5.402 1.00 94.81 135 LEU A C 1
ATOM 1057 O O . LEU A 1 135 ? -6.903 8.927 6.578 1.00 94.81 135 LEU A O 1
ATOM 1061 N N . ALA A 1 136 ? -6.390 10.107 4.745 1.00 94.44 136 ALA A N 1
ATOM 1062 C CA . ALA A 1 136 ? -6.680 11.406 5.353 1.00 94.44 136 ALA A CA 1
ATOM 1063 C C . ALA A 1 136 ? -8.167 11.549 5.718 1.00 94.44 136 ALA A C 1
ATOM 1065 O O . ALA A 1 136 ? -8.504 12.066 6.784 1.00 94.44 136 ALA A O 1
ATOM 1066 N N . ASP A 1 137 ? -9.047 11.043 4.854 1.00 94.19 137 ASP A N 1
ATOM 1067 C CA . ASP A 1 137 ? -10.494 11.049 5.052 1.00 94.19 137 ASP A CA 1
ATOM 1068 C C . ASP A 1 137 ? -11.002 9.828 5.839 1.00 94.19 137 ASP A C 1
ATOM 1070 O O . ASP A 1 137 ? -12.169 9.459 5.772 1.00 94.19 137 ASP A O 1
ATOM 1074 N N . PHE A 1 138 ? -10.151 9.195 6.653 1.00 95.44 138 PHE A N 1
ATOM 1075 C CA . PHE A 1 138 ? -10.521 8.010 7.434 1.00 95.44 138 PHE A CA 1
ATOM 1076 C C . PHE A 1 138 ? -11.818 8.171 8.243 1.00 95.44 138 PHE A C 1
ATOM 1078 O O . PHE A 1 138 ? -12.595 7.230 8.422 1.00 95.44 138 PHE A O 1
ATOM 1085 N N . LYS A 1 139 ? -12.090 9.387 8.729 1.00 94.56 139 LYS A N 1
ATOM 1086 C CA . LYS A 1 139 ? -13.296 9.692 9.506 1.00 94.56 139 LYS A CA 1
ATOM 1087 C C . LYS A 1 139 ? -14.593 9.437 8.733 1.00 94.56 139 LYS A C 1
ATOM 1089 O O . LYS A 1 139 ? -15.587 9.134 9.392 1.00 94.56 139 LYS A O 1
ATOM 1094 N N . SER A 1 140 ? -14.595 9.559 7.404 1.00 94.25 140 SER A N 1
ATOM 1095 C CA . SER A 1 140 ? -15.799 9.403 6.583 1.00 94.25 140 SER A CA 1
ATOM 1096 C C . SER A 1 140 ? -16.234 7.945 6.435 1.00 94.25 140 SER A C 1
ATOM 1098 O O . SER A 1 140 ? -17.430 7.681 6.325 1.00 94.25 140 SER A O 1
ATOM 1100 N N . TRP A 1 141 ? -15.298 6.992 6.517 1.00 94.88 141 TRP A N 1
ATOM 1101 C CA . TRP A 1 141 ? -15.573 5.572 6.275 1.00 94.88 141 TRP A CA 1
ATOM 1102 C C . TRP A 1 141 ? -15.263 4.641 7.455 1.00 94.88 141 TRP A C 1
ATOM 1104 O O . TRP A 1 141 ? -15.674 3.481 7.433 1.00 94.88 141 TRP A O 1
ATOM 1114 N N . LYS A 1 142 ? -14.623 5.117 8.536 1.00 94.94 142 LYS A N 1
ATOM 1115 C CA . LYS A 1 142 ? -14.280 4.286 9.714 1.00 94.94 142 LYS A CA 1
ATOM 1116 C C . LYS A 1 142 ? -15.459 3.499 10.306 1.00 94.94 142 LYS A C 1
ATOM 1118 O O . LYS A 1 142 ? -15.277 2.390 10.798 1.00 94.94 142 LYS A O 1
ATOM 1123 N N . ASN A 1 143 ? -16.673 4.050 10.241 1.00 94.94 143 ASN A N 1
ATOM 1124 C CA . ASN A 1 143 ? -17.876 3.426 10.802 1.00 94.94 143 ASN A CA 1
ATOM 1125 C C . ASN A 1 143 ? -18.358 2.225 9.968 1.00 94.94 143 ASN A C 1
ATOM 1127 O O . ASN A 1 143 ? -19.207 1.463 10.420 1.00 94.94 143 ASN A O 1
ATOM 1131 N N . GLU A 1 144 ? -17.823 2.037 8.759 1.00 94.44 144 GLU A N 1
ATOM 1132 C CA . GLU A 1 144 ? -18.122 0.887 7.906 1.00 94.44 144 GLU A CA 1
ATOM 1133 C C . GLU A 1 144 ? -17.285 -0.346 8.291 1.00 94.44 144 GLU A C 1
ATOM 1135 O O . GLU A 1 144 ? -17.691 -1.472 8.006 1.00 94.44 144 GLU A O 1
ATOM 1140 N N . ILE A 1 145 ? -16.157 -0.166 8.993 1.00 92.62 145 ILE A N 1
ATOM 1141 C CA . ILE A 1 145 ? -15.221 -1.247 9.351 1.00 92.62 145 ILE A CA 1
ATOM 1142 C C . ILE A 1 145 ? -15.882 -2.358 10.177 1.00 92.62 145 ILE A C 1
ATOM 1144 O O . ILE A 1 145 ? -15.697 -3.516 9.806 1.00 92.62 145 ILE A O 1
ATOM 1148 N N . PRO A 1 146 ? -16.690 -2.083 11.225 1.00 91.25 146 PRO A N 1
ATOM 1149 C CA . PRO A 1 146 ? -17.303 -3.151 12.019 1.00 91.25 146 PRO A CA 1
ATOM 1150 C C . PRO A 1 146 ? -18.248 -4.054 11.216 1.00 91.25 146 PRO A C 1
ATOM 1152 O O . PRO A 1 146 ? -18.479 -5.195 11.600 1.00 91.25 146 PRO A O 1
ATOM 1155 N N . THR A 1 147 ? -18.803 -3.550 10.107 1.00 92.62 147 THR A N 1
ATOM 1156 C CA . THR A 1 147 ? -19.776 -4.290 9.285 1.00 92.62 147 THR A CA 1
ATOM 1157 C C . THR A 1 147 ? -19.152 -4.929 8.047 1.00 92.62 147 THR A C 1
ATOM 1159 O O . THR A 1 147 ? -19.545 -6.030 7.671 1.00 92.62 147 THR A O 1
ATOM 1162 N N . LYS A 1 148 ? -18.175 -4.270 7.413 1.00 91.56 148 LYS A N 1
ATOM 1163 C CA . LYS A 1 148 ? -17.550 -4.723 6.156 1.00 91.56 148 LYS A CA 1
ATOM 1164 C C . LYS A 1 148 ? -16.167 -5.347 6.350 1.00 91.56 148 LYS A C 1
ATOM 1166 O O . LYS A 1 148 ? -15.714 -6.144 5.530 1.00 91.56 148 LYS A O 1
ATOM 1171 N N . GLY A 1 149 ? -15.487 -4.997 7.435 1.00 90.56 149 GLY A N 1
ATOM 1172 C CA . GLY A 1 149 ? -14.056 -5.210 7.611 1.00 90.56 149 GLY A CA 1
ATOM 1173 C C . GLY A 1 149 ? -13.216 -4.133 6.917 1.00 90.56 149 GLY A C 1
ATOM 1174 O O . GLY A 1 149 ? -13.689 -3.408 6.041 1.00 90.56 149 GLY A O 1
ATOM 1175 N N . PHE A 1 150 ? -11.946 -4.036 7.316 1.00 91.69 150 PHE A N 1
ATOM 1176 C CA . PHE A 1 150 ? -11.045 -2.953 6.911 1.00 91.69 150 PHE A CA 1
ATOM 1177 C C . PHE A 1 150 ? -10.859 -2.841 5.389 1.00 91.69 150 PHE A C 1
ATOM 1179 O O . PHE A 1 150 ? -11.067 -1.767 4.831 1.00 91.69 150 PHE A O 1
ATOM 1186 N N . ILE A 1 151 ? -10.521 -3.952 4.718 1.00 92.38 151 ILE A N 1
ATOM 1187 C CA . ILE A 1 151 ? -10.251 -3.982 3.267 1.00 92.38 151 ILE A CA 1
ATOM 1188 C C . ILE A 1 151 ? -11.467 -3.540 2.447 1.00 92.38 151 ILE A C 1
ATOM 1190 O O . ILE A 1 151 ? -11.335 -2.711 1.556 1.00 92.38 151 ILE A O 1
ATOM 1194 N N . ASP A 1 152 ? -12.654 -4.058 2.756 1.00 92.88 152 ASP A N 1
ATOM 1195 C CA . ASP A 1 152 ? -13.859 -3.738 1.984 1.00 92.88 152 ASP A CA 1
ATOM 1196 C C . ASP A 1 152 ? -14.346 -2.307 2.262 1.00 92.88 152 ASP A C 1
ATOM 1198 O O . ASP A 1 152 ? -14.921 -1.664 1.385 1.00 92.88 152 ASP A O 1
ATOM 1202 N N . ALA A 1 153 ? -14.127 -1.795 3.479 1.00 94.06 153 ALA A N 1
ATOM 1203 C CA . ALA A 1 153 ? -14.474 -0.423 3.836 1.00 94.06 153 ALA A CA 1
ATOM 1204 C C . ALA A 1 153 ? -13.599 0.596 3.087 1.00 94.06 153 ALA A C 1
ATOM 1206 O O . ALA A 1 153 ? -14.137 1.535 2.496 1.00 94.06 153 ALA A O 1
ATOM 1207 N N . ILE A 1 154 ? -12.275 0.388 3.054 1.00 94.06 154 ILE A N 1
ATOM 1208 C CA . ILE A 1 154 ? -11.374 1.276 2.308 1.00 94.06 154 ILE A CA 1
ATOM 1209 C C . ILE A 1 154 ? -11.605 1.173 0.798 1.00 94.06 154 ILE A C 1
ATOM 1211 O O . ILE A 1 154 ? -11.627 2.205 0.136 1.00 94.06 154 ILE A O 1
ATOM 1215 N N . ASP A 1 155 ? -11.849 -0.026 0.259 1.00 93.44 155 ASP A N 1
ATOM 1216 C CA . ASP A 1 155 ? -12.133 -0.224 -1.170 1.00 93.44 155 ASP A CA 1
ATOM 1217 C C . ASP A 1 155 ? -13.417 0.507 -1.587 1.00 93.44 155 ASP A C 1
ATOM 1219 O O . ASP A 1 155 ? -13.418 1.306 -2.523 1.00 93.44 155 ASP A O 1
ATOM 1223 N N . ALA A 1 156 ? -14.494 0.351 -0.807 1.00 93.06 156 ALA A N 1
ATOM 1224 C CA . ALA A 1 156 ? -15.748 1.056 -1.052 1.00 93.06 156 ALA A CA 1
ATOM 1225 C C . ALA A 1 156 ? -15.595 2.584 -0.974 1.00 93.06 156 ALA A C 1
ATOM 1227 O O . ALA A 1 156 ? -16.208 3.299 -1.768 1.00 93.06 156 ALA A O 1
ATOM 1228 N N . SER A 1 157 ? -14.796 3.099 -0.035 1.00 92.88 157 SER A N 1
ATOM 1229 C CA . SER A 1 157 ? -14.521 4.537 0.064 1.00 92.88 157 SER A CA 1
ATOM 1230 C C . SER A 1 157 ? -13.677 5.036 -1.112 1.00 92.88 157 SER A C 1
ATOM 1232 O O . SER A 1 157 ? -14.006 6.046 -1.738 1.00 92.88 157 SER A O 1
ATOM 1234 N N . TYR A 1 158 ? -12.643 4.279 -1.482 1.00 92.38 158 TYR A N 1
ATOM 1235 C CA . TYR A 1 158 ? -11.763 4.583 -2.604 1.00 92.38 158 TYR A CA 1
ATOM 1236 C C . TYR A 1 158 ? -12.531 4.619 -3.927 1.00 92.38 158 TYR A C 1
ATOM 1238 O O . TYR A 1 158 ? -12.351 5.545 -4.708 1.00 92.38 158 TYR A O 1
ATOM 1246 N N . GLU A 1 159 ? -13.463 3.693 -4.169 1.00 89.44 159 GLU A N 1
ATOM 1247 C CA . GLU A 1 159 ? -14.322 3.754 -5.356 1.00 89.44 159 GLU A CA 1
ATOM 1248 C C . GLU A 1 159 ? -15.193 5.017 -5.413 1.00 89.44 159 GLU A C 1
ATOM 1250 O O . GLU A 1 159 ? -15.423 5.555 -6.498 1.00 89.44 159 GLU A O 1
ATOM 1255 N N . ARG A 1 160 ? -15.700 5.498 -4.269 1.00 89.88 160 ARG A N 1
ATOM 1256 C CA . ARG A 1 160 ? -16.512 6.727 -4.215 1.00 89.88 160 ARG A CA 1
ATOM 1257 C C . ARG A 1 160 ? -15.691 7.969 -4.542 1.00 89.88 160 ARG A C 1
ATOM 1259 O O . ARG A 1 160 ? -16.257 8.928 -5.053 1.00 89.88 160 ARG A O 1
ATOM 1266 N N . TYR A 1 161 ? -14.388 7.958 -4.271 1.00 83.31 161 TYR A N 1
ATOM 1267 C CA . TYR A 1 161 ? -13.489 9.067 -4.596 1.00 83.31 161 TYR A CA 1
ATOM 1268 C C . TYR A 1 161 ? -13.373 9.312 -6.106 1.00 83.31 161 TYR A C 1
ATOM 1270 O O . TYR A 1 161 ? -13.330 10.458 -6.530 1.00 83.31 161 TYR A O 1
ATOM 1278 N N . PHE A 1 162 ? -13.386 8.256 -6.926 1.00 75.81 162 PHE A N 1
ATOM 1279 C CA . PHE A 1 162 ? -13.298 8.374 -8.392 1.00 75.81 162 PHE A CA 1
ATOM 1280 C C . PHE A 1 162 ? -14.648 8.563 -9.094 1.00 75.81 162 PHE A C 1
ATOM 1282 O O . PHE A 1 162 ? -14.681 8.744 -10.309 1.00 75.81 162 PHE A O 1
ATOM 1289 N N . LYS A 1 163 ? -15.761 8.461 -8.360 1.00 69.69 163 LYS A N 1
ATOM 1290 C CA . LYS A 1 163 ? -17.126 8.629 -8.890 1.00 69.69 163 LYS A CA 1
ATOM 1291 C C . LYS A 1 163 ? -17.693 10.041 -8.655 1.00 69.69 163 LYS A C 1
ATOM 1293 O O . LYS A 1 163 ? -1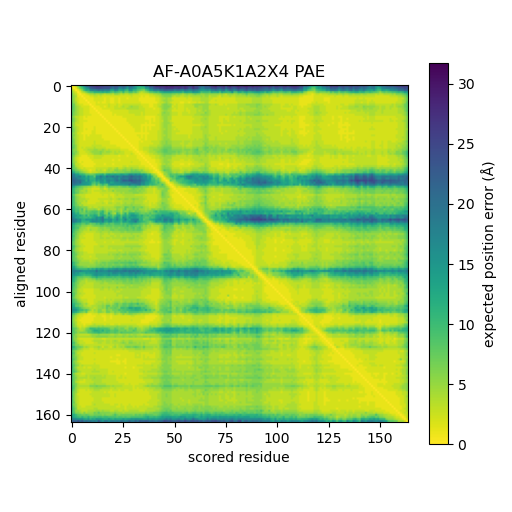8.827 10.282 -9.063 1.00 69.69 163 LYS A O 1
ATOM 1298 N N . GLN A 1 164 ? -16.949 10.917 -7.977 1.00 56.41 164 GLN A N 1
ATOM 1299 C CA . GLN A 1 164 ? -17.272 12.337 -7.768 1.00 56.41 164 GLN A CA 1
ATOM 1300 C C . GLN A 1 164 ? -16.783 13.178 -8.945 1.00 56.41 164 GLN A C 1
ATOM 1302 O O . GLN A 1 164 ? -17.510 14.129 -9.303 1.00 56.41 164 GLN A O 1
#

Organism: NCBI:txid210225